Protein AF-A0A7V1QU17-F1 (afdb_monomer)

Radius of gyration: 16.02 Å; Cα contacts (8 Å, |Δi|>4): 61; chains: 1; bounding box: 30×22×43 Å

pLDDT: mean 93.32, std 5.84, range [61.22, 97.5]

Foldseek 3Di:
DAQEPVPRDDDDPVQFPADDPDRYGHGVVNVCVVVVVDDDDDPVRVVVVVVVVVVVVVVVD

Sequence (61 aa):
MITCTICRFEAELDDVAVPGPLGRGICLRCFARETGSEKRMPRALRQELTDLLATLESQAA

Mean predicted aligned error: 5.79 Å

Structure (mmCIF, N/CA/C/O backbone):
data_AF-A0A7V1QU17-F1
#
_entry.id   AF-A0A7V1QU17-F1
#
loop_
_atom_site.group_PDB
_atom_site.id
_atom_site.type_symbol
_atom_site.label_atom_id
_atom_site.label_alt_id
_atom_site.label_comp_id
_atom_site.label_asym_id
_atom_site.label_entity_id
_atom_site.label_seq_id
_atom_site.pdbx_PDB_ins_code
_atom_site.Cartn_x
_atom_site.Cartn_y
_atom_site.Cartn_z
_atom_site.occupancy
_atom_site.B_iso_or_equiv
_atom_site.auth_seq_id
_atom_site.auth_comp_id
_atom_site.auth_asym_id
_atom_site.auth_atom_id
_atom_site.pdbx_PDB_model_num
ATOM 1 N N . MET A 1 1 ? 13.903 3.389 -4.782 1.00 85.00 1 MET A N 1
ATOM 2 C CA . MET A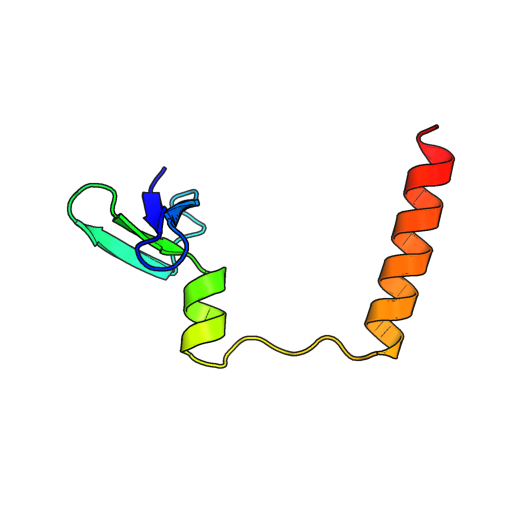 1 1 ? 12.556 3.989 -4.834 1.00 85.00 1 MET A CA 1
ATOM 3 C C . MET A 1 1 ? 11.981 3.797 -6.228 1.00 85.00 1 MET A C 1
ATOM 5 O O . MET A 1 1 ? 12.706 3.983 -7.200 1.00 85.00 1 MET A O 1
ATOM 9 N N . ILE A 1 2 ? 10.721 3.378 -6.318 1.00 94.12 2 ILE A N 1
ATOM 10 C CA . ILE A 1 2 ? 9.959 3.178 -7.554 1.00 94.12 2 ILE A CA 1
ATOM 11 C C . ILE A 1 2 ? 8.753 4.119 -7.535 1.00 94.12 2 ILE A C 1
ATOM 13 O O . ILE A 1 2 ? 8.008 4.151 -6.561 1.00 94.12 2 ILE A O 1
ATOM 17 N N . THR A 1 3 ? 8.517 4.867 -8.610 1.00 97.31 3 THR A N 1
ATOM 18 C CA . THR A 1 3 ? 7.344 5.740 -8.727 1.00 97.31 3 THR A CA 1
ATOM 19 C C . THR A 1 3 ? 6.134 4.949 -9.217 1.00 97.31 3 THR A C 1
ATOM 21 O O . THR A 1 3 ? 6.141 4.384 -10.318 1.00 97.31 3 THR A O 1
ATOM 24 N N . CYS A 1 4 ? 5.056 4.945 -8.434 1.00 97.44 4 CYS A N 1
ATOM 25 C CA . CYS A 1 4 ? 3.805 4.310 -8.828 1.00 97.44 4 CYS A CA 1
ATOM 26 C C . CYS A 1 4 ? 3.181 5.027 -10.037 1.00 97.44 4 CYS A C 1
ATOM 28 O O . C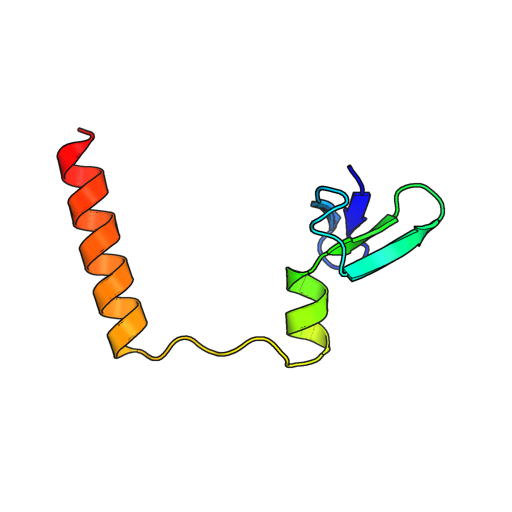YS A 1 4 ? 2.983 6.241 -10.018 1.00 97.44 4 CYS A O 1
ATOM 30 N N . THR A 1 5 ? 2.807 4.300 -11.086 1.00 97.38 5 THR A N 1
ATOM 31 C CA . THR A 1 5 ? 2.207 4.885 -12.299 1.00 97.38 5 THR A CA 1
ATOM 32 C C . THR A 1 5 ? 0.784 5.402 -12.082 1.00 97.38 5 THR A C 1
ATOM 34 O O . THR A 1 5 ? 0.356 6.307 -12.803 1.00 97.38 5 THR A O 1
ATOM 37 N N . ILE A 1 6 ? 0.080 4.878 -11.071 1.00 96.56 6 ILE A N 1
ATOM 38 C CA . ILE A 1 6 ? -1.304 5.234 -10.735 1.00 96.56 6 ILE A CA 1
ATOM 39 C C . ILE A 1 6 ? -1.342 6.447 -9.802 1.00 96.56 6 ILE A C 1
ATOM 41 O O . ILE A 1 6 ? -1.862 7.494 -10.175 1.00 96.56 6 ILE A O 1
ATOM 45 N N . CYS A 1 7 ? -0.782 6.331 -8.593 1.00 97.00 7 CYS A N 1
ATOM 46 C CA . CYS A 1 7 ? -0.859 7.395 -7.586 1.00 97.00 7 CYS A CA 1
ATOM 47 C C . CYS A 1 7 ? 0.316 8.380 -7.607 1.00 97.00 7 CYS A C 1
ATOM 49 O O . CYS A 1 7 ? 0.271 9.364 -6.879 1.00 97.00 7 CYS A O 1
ATOM 51 N N . ARG A 1 8 ? 1.355 8.132 -8.419 1.00 97.44 8 ARG A N 1
ATOM 52 C CA . ARG A 1 8 ? 2.551 8.985 -8.576 1.00 97.44 8 ARG A CA 1
ATOM 53 C C . ARG A 1 8 ? 3.417 9.172 -7.325 1.00 97.44 8 ARG A C 1
ATOM 55 O O . ARG A 1 8 ? 4.400 9.898 -7.398 1.00 97.44 8 ARG A O 1
ATOM 62 N N . PHE A 1 9 ? 3.119 8.474 -6.231 1.00 96.44 9 PHE A N 1
ATOM 63 C CA . PHE A 1 9 ? 3.982 8.414 -5.051 1.00 96.44 9 PHE A CA 1
ATOM 64 C C . PHE A 1 9 ? 5.158 7.461 -5.256 1.00 96.44 9 PHE A C 1
ATOM 66 O O . PHE A 1 9 ? 5.066 6.495 -6.023 1.00 96.44 9 PHE A O 1
ATOM 73 N N . GLU A 1 10 ? 6.250 7.733 -4.550 1.00 96.62 10 GLU A N 1
ATOM 74 C CA . GLU A 1 10 ? 7.365 6.801 -4.443 1.00 96.62 10 GLU A CA 1
ATOM 75 C C . GLU A 1 10 ? 7.024 5.663 -3.476 1.00 96.62 10 GLU A C 1
ATOM 77 O O . GLU A 1 10 ? 6.347 5.864 -2.469 1.00 96.62 10 GLU A O 1
ATOM 82 N N . ALA A 1 11 ? 7.488 4.465 -3.810 1.00 94.75 11 ALA A N 1
ATOM 83 C CA . ALA A 1 11 ? 7.394 3.266 -2.998 1.00 94.75 11 ALA A CA 1
ATOM 84 C C . ALA A 1 11 ? 8.768 2.588 -2.929 1.00 94.75 11 ALA A C 1
ATOM 86 O O . ALA A 1 11 ? 9.576 2.680 -3.866 1.00 94.75 11 ALA A O 1
ATOM 87 N N . GLU A 1 12 ? 9.037 1.897 -1.829 1.00 95.06 12 GLU A N 1
ATOM 88 C CA . GLU A 1 12 ? 10.180 0.993 -1.738 1.00 95.06 12 GLU A CA 1
ATOM 89 C C . GLU A 1 12 ? 9.967 -0.223 -2.648 1.00 95.06 12 GLU A C 1
ATOM 91 O O . GLU A 1 12 ? 8.847 -0.498 -3.075 1.00 95.06 12 GLU A O 1
ATOM 96 N N . LEU A 1 13 ? 11.041 -0.938 -3.000 1.00 90.88 13 LEU A N 1
ATOM 97 C CA . LEU A 1 13 ? 10.932 -2.108 -3.885 1.00 90.88 13 LEU A CA 1
ATOM 98 C C . LEU A 1 13 ? 10.023 -3.194 -3.289 1.00 90.88 13 LEU A C 1
ATOM 100 O O . LEU A 1 13 ? 9.265 -3.807 -4.037 1.00 90.88 13 LEU A O 1
ATOM 104 N N . ASP A 1 14 ? 10.044 -3.359 -1.965 1.00 93.69 14 ASP A N 1
ATOM 105 C CA . ASP A 1 14 ? 9.196 -4.312 -1.239 1.00 93.69 14 ASP A CA 1
ATOM 106 C C . ASP A 1 14 ? 7.707 -3.910 -1.251 1.00 93.69 14 ASP A C 1
ATOM 108 O O . ASP A 1 14 ? 6.826 -4.762 -1.144 1.00 93.69 14 ASP A O 1
ATOM 112 N N . ASP A 1 15 ? 7.412 -2.626 -1.485 1.00 93.75 15 ASP A N 1
ATOM 113 C CA . ASP A 1 15 ? 6.057 -2.072 -1.567 1.00 93.75 15 ASP A CA 1
ATOM 114 C C . ASP A 1 15 ? 5.511 -1.994 -3.008 1.00 93.75 15 ASP A C 1
ATOM 116 O O . ASP A 1 15 ? 4.486 -1.346 -3.274 1.00 93.75 15 ASP A O 1
ATOM 120 N N . VAL A 1 16 ? 6.168 -2.653 -3.970 1.00 96.38 16 VAL A N 1
ATOM 121 C CA . VAL A 1 16 ? 5.775 -2.694 -5.388 1.00 96.38 16 VAL A CA 1
ATOM 122 C C . VAL A 1 16 ? 5.208 -4.065 -5.754 1.00 96.38 16 VAL A C 1
ATOM 124 O O . VAL A 1 16 ? 5.894 -5.077 -5.713 1.00 96.38 16 VAL A O 1
ATOM 127 N N . ALA A 1 17 ? 3.950 -4.089 -6.201 1.00 95.75 17 ALA A N 1
ATOM 128 C CA . ALA A 1 17 ? 3.275 -5.307 -6.655 1.00 95.75 17 ALA A CA 1
ATOM 129 C C . ALA A 1 17 ? 3.646 -5.690 -8.094 1.00 95.75 17 ALA A C 1
ATOM 131 O O . ALA A 1 17 ? 3.737 -6.866 -8.436 1.00 95.75 17 ALA A O 1
ATOM 132 N N . VAL A 1 18 ? 3.811 -4.683 -8.957 1.00 95.12 18 VAL A N 1
ATOM 133 C CA . VAL A 1 18 ? 4.135 -4.869 -10.376 1.00 95.12 18 VAL A CA 1
ATOM 134 C C . VAL A 1 18 ? 5.310 -3.959 -10.720 1.00 95.12 18 VAL A C 1
ATOM 136 O O . VAL A 1 18 ? 5.108 -2.746 -10.861 1.00 95.12 18 VAL A O 1
ATOM 139 N N . PRO A 1 19 ? 6.539 -4.492 -10.829 1.00 93.19 19 PRO A N 1
ATOM 140 C CA . PRO A 1 19 ? 7.677 -3.704 -11.266 1.00 93.19 19 PRO A CA 1
ATOM 141 C C . PRO A 1 19 ? 7.535 -3.367 -12.751 1.00 93.19 19 PRO A C 1
ATOM 143 O O . PRO A 1 19 ? 7.079 -4.174 -13.560 1.00 93.19 19 PRO A O 1
ATOM 146 N N . GLY A 1 20 ? 7.928 -2.154 -13.113 1.00 92.12 20 GLY A N 1
ATOM 147 C CA . GLY A 1 20 ? 7.985 -1.675 -14.485 1.00 92.12 20 GLY A CA 1
ATOM 148 C C . GLY A 1 20 ? 9.381 -1.156 -14.837 1.00 92.12 20 GLY A C 1
ATOM 149 O O . GLY A 1 20 ? 10.282 -1.105 -13.995 1.00 92.12 20 GLY A O 1
ATOM 150 N N . PRO A 1 21 ? 9.593 -0.764 -16.099 1.00 91.06 21 PRO A N 1
ATOM 151 C CA . PRO A 1 21 ? 10.873 -0.228 -16.538 1.00 91.06 21 PRO A CA 1
ATOM 152 C C . PRO A 1 21 ? 11.142 1.163 -15.942 1.00 91.06 21 PRO A C 1
ATOM 154 O O . PRO A 1 21 ? 10.220 1.903 -15.593 1.00 91.06 21 PRO A O 1
ATOM 157 N N . LEU A 1 22 ? 12.424 1.543 -15.898 1.00 89.62 22 LEU A N 1
ATOM 1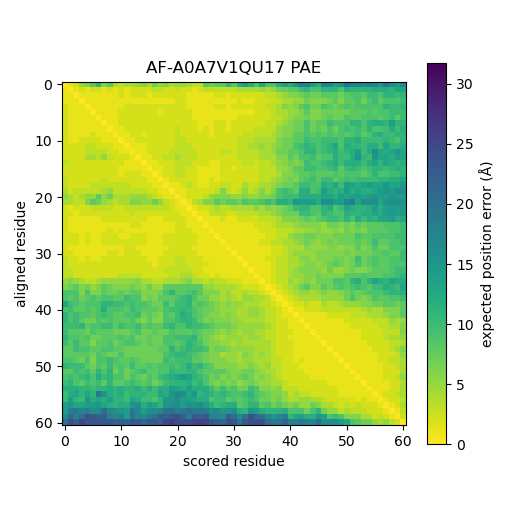58 C CA . LEU A 1 22 ? 12.884 2.915 -15.621 1.00 89.62 22 LEU A CA 1
ATOM 159 C C . LEU A 1 22 ? 12.391 3.492 -14.282 1.00 89.62 22 LEU A C 1
ATOM 161 O O . LEU A 1 22 ? 11.979 4.649 -14.207 1.00 89.62 22 LEU A O 1
ATOM 165 N N . GLY A 1 23 ? 12.404 2.678 -13.226 1.00 92.88 23 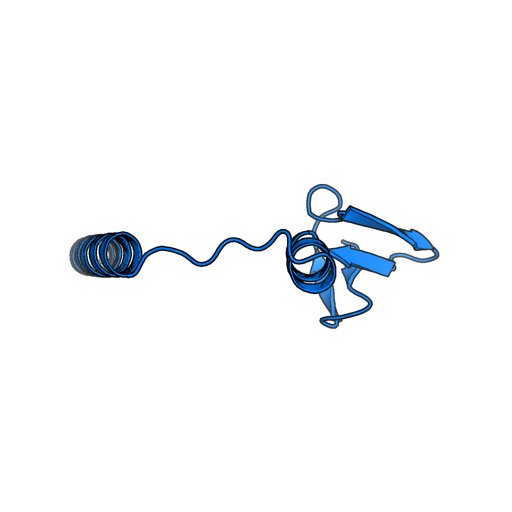GLY A N 1
ATOM 166 C CA . GLY A 1 23 ? 12.017 3.129 -11.890 1.00 92.88 23 GLY A CA 1
ATOM 167 C C . GLY A 1 23 ? 10.515 3.372 -11.724 1.00 92.88 23 GLY A C 1
ATOM 168 O O . GLY A 1 23 ? 10.113 4.062 -10.791 1.00 92.88 23 GLY A O 1
ATOM 169 N N . ARG A 1 24 ? 9.674 2.835 -12.616 1.00 95.62 24 ARG A N 1
ATOM 170 C CA . ARG A 1 24 ? 8.209 2.889 -12.505 1.00 95.62 24 ARG A CA 1
ATOM 171 C C . ARG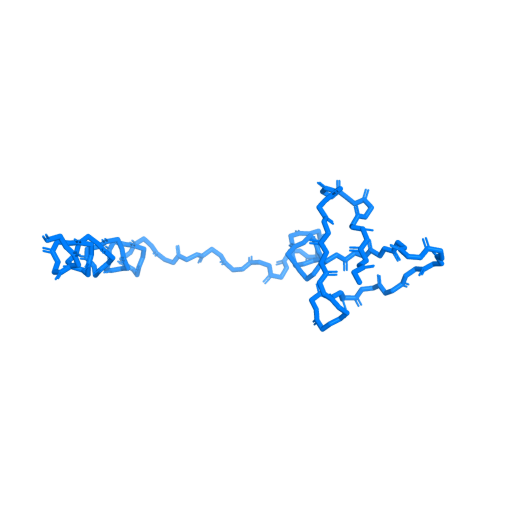 A 1 24 ? 7.636 1.544 -12.087 1.00 95.62 24 ARG A C 1
ATOM 173 O O . ARG A 1 24 ? 8.240 0.510 -12.332 1.00 95.62 24 ARG A O 1
ATOM 180 N N . GLY A 1 25 ? 6.455 1.549 -11.485 1.00 96.69 25 GLY A N 1
ATOM 181 C CA . GLY A 1 25 ? 5.754 0.323 -11.099 1.00 96.69 25 GLY A CA 1
ATOM 182 C C . GLY A 1 25 ? 4.347 0.597 -10.588 1.00 96.69 25 GLY A C 1
ATOM 183 O O . GLY A 1 25 ? 3.847 1.712 -10.714 1.00 96.69 25 GLY A O 1
ATOM 184 N N . ILE A 1 26 ? 3.703 -0.409 -10.006 1.00 97.31 26 ILE A N 1
ATOM 185 C CA . ILE A 1 26 ? 2.427 -0.271 -9.294 1.00 97.31 26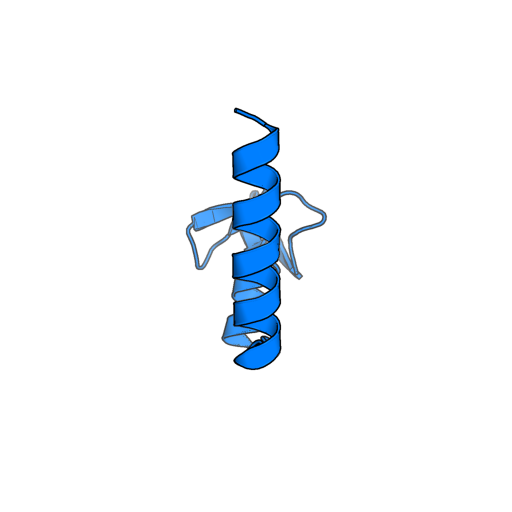 ILE A CA 1
ATOM 186 C C . ILE A 1 26 ? 2.668 -0.612 -7.825 1.00 97.31 26 ILE A C 1
ATOM 188 O O . ILE A 1 26 ? 3.075 -1.730 -7.518 1.00 97.31 26 ILE A O 1
ATOM 192 N N . CYS A 1 27 ? 2.416 0.335 -6.918 1.00 97.25 27 CYS A N 1
ATOM 193 C CA . CYS A 1 27 ? 2.540 0.080 -5.482 1.00 97.25 27 CYS A CA 1
ATOM 194 C C . CYS A 1 27 ? 1.446 -0.874 -4.979 1.00 97.25 27 CYS A C 1
ATOM 196 O O . CYS A 1 27 ? 0.346 -0.910 -5.542 1.00 97.25 27 CYS A O 1
ATOM 198 N N . LEU A 1 28 ? 1.717 -1.595 -3.886 1.00 95.69 28 LEU A N 1
ATOM 199 C CA . LEU A 1 28 ? 0.792 -2.561 -3.276 1.00 95.69 28 LEU A CA 1
ATOM 200 C C . LEU A 1 28 ? -0.599 -1.971 -3.024 1.00 95.69 28 LEU A C 1
ATOM 202 O O . LEU A 1 28 ? -1.607 -2.614 -3.310 1.00 95.69 28 LEU A O 1
ATOM 206 N N . ARG A 1 29 ? -0.671 -0.718 -2.560 1.00 94.31 29 ARG A N 1
ATOM 207 C CA . ARG A 1 29 ? -1.945 -0.032 -2.308 1.00 94.31 29 ARG A CA 1
ATOM 208 C C . ARG A 1 29 ? -2.776 0.150 -3.578 1.00 94.31 29 ARG A C 1
ATOM 210 O O . ARG A 1 29 ? -3.971 -0.131 -3.571 1.00 94.31 29 ARG A O 1
ATOM 217 N N . CYS A 1 30 ? -2.167 0.643 -4.659 1.00 96.06 30 CYS A N 1
ATOM 218 C C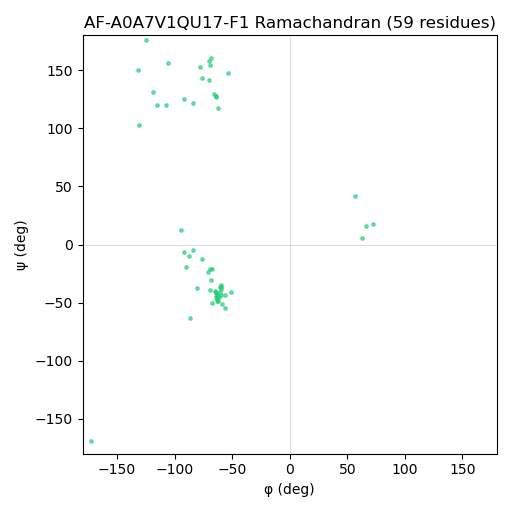A . CYS A 1 30 ? -2.896 0.826 -5.914 1.00 96.06 30 CYS A CA 1
ATOM 219 C C . CYS A 1 30 ? -3.255 -0.520 -6.529 1.00 96.06 30 CYS A C 1
ATOM 221 O O . CYS A 1 30 ? -4.375 -0.678 -6.990 1.00 96.06 30 CYS A O 1
ATOM 223 N N . PHE A 1 31 ? -2.352 -1.499 -6.462 1.00 96.38 31 PHE A N 1
ATOM 224 C CA . PHE A 1 31 ? -2.645 -2.854 -6.907 1.00 96.38 31 PHE A CA 1
ATOM 225 C C . PHE A 1 31 ? -3.877 -3.420 -6.192 1.00 96.38 31 PHE A C 1
ATOM 227 O O . PHE A 1 31 ? -4.846 -3.763 -6.856 1.00 96.38 31 PHE A O 1
ATOM 234 N N . ALA A 1 32 ? -3.898 -3.416 -4.854 1.00 94.88 32 ALA A N 1
ATOM 235 C CA . ALA A 1 32 ? -5.016 -3.947 -4.075 1.00 94.88 32 ALA A CA 1
ATOM 236 C C . ALA A 1 32 ? -6.348 -3.232 -4.358 1.00 94.88 32 ALA A C 1
ATOM 238 O O . ALA A 1 32 ? -7.396 -3.878 -4.374 1.00 94.88 32 ALA A O 1
ATOM 239 N N . ARG A 1 33 ? -6.318 -1.915 -4.594 1.00 94.12 33 ARG A N 1
ATOM 240 C CA . ARG A 1 33 ? -7.509 -1.143 -4.969 1.00 94.12 33 ARG A CA 1
ATOM 241 C C . ARG A 1 33 ? -8.016 -1.525 -6.359 1.00 94.12 33 ARG A C 1
ATOM 243 O O . ARG A 1 33 ? -9.199 -1.814 -6.504 1.00 94.12 33 ARG A O 1
ATOM 250 N N . GLU A 1 34 ? -7.139 -1.539 -7.364 1.00 95.88 34 GLU A N 1
ATOM 251 C CA . GLU A 1 34 ? -7.525 -1.837 -8.751 1.00 95.88 34 GLU A CA 1
ATOM 252 C C . GLU A 1 34 ? -7.944 -3.306 -8.937 1.00 95.88 34 GLU A C 1
ATOM 254 O O . GLU A 1 34 ? -8.817 -3.593 -9.751 1.00 95.88 34 GLU A O 1
ATOM 259 N N . THR A 1 35 ? -7.382 -4.245 -8.165 1.00 95.06 35 THR A N 1
ATOM 260 C CA . THR A 1 35 ? -7.799 -5.660 -8.194 1.00 95.06 35 THR A CA 1
ATOM 261 C C . THR A 1 35 ? -9.006 -5.959 -7.306 1.00 95.06 35 THR A C 1
ATOM 263 O O . THR A 1 35 ? -9.471 -7.097 -7.278 1.00 95.06 35 THR A O 1
ATOM 266 N N . GLY A 1 36 ? -9.499 -4.982 -6.536 1.00 90.88 36 GLY A N 1
ATOM 267 C CA . GLY A 1 36 ? -10.567 -5.196 -5.557 1.00 90.88 36 GLY A CA 1
ATOM 268 C C . GLY A 1 36 ? -10.167 -6.097 -4.380 1.00 90.88 36 GLY A C 1
ATOM 269 O O . GLY A 1 36 ? -11.034 -6.584 -3.657 1.00 90.88 36 GLY A O 1
ATOM 270 N N . SER A 1 37 ? -8.866 -6.321 -4.172 1.00 90.31 37 SER A N 1
ATOM 271 C CA . SER A 1 37 ? -8.333 -7.073 -3.028 1.00 90.31 37 SER A CA 1
ATOM 272 C C . SER A 1 37 ? -8.343 -6.254 -1.730 1.00 90.31 37 SER A C 1
ATOM 274 O O . SER A 1 37 ? -8.143 -6.809 -0.648 1.00 90.31 37 SER A O 1
ATOM 276 N N . GLU A 1 38 ? -8.564 -4.939 -1.818 1.00 86.44 38 GLU A N 1
ATOM 277 C CA . GLU A 1 38 ? -8.735 -4.060 -0.663 1.00 86.44 38 GLU A CA 1
ATOM 278 C C . GLU A 1 38 ? -9.979 -4.458 0.149 1.00 86.44 38 GLU A C 1
ATOM 280 O O . GLU A 1 38 ? -11.118 -4.396 -0.318 1.00 86.44 38 GLU A O 1
ATOM 285 N N . LYS A 1 39 ? -9.768 -4.852 1.409 1.00 84.81 39 LYS A N 1
ATOM 286 C CA . LYS A 1 39 ? -10.855 -5.180 2.335 1.00 84.81 39 LYS A CA 1
ATOM 287 C C . LYS A 1 39 ? -11.250 -3.943 3.127 1.00 84.81 39 LYS A C 1
ATOM 289 O O . LYS A 1 39 ? -10.428 -3.347 3.820 1.00 84.81 39 LYS A O 1
ATOM 294 N N . ARG A 1 40 ? -12.537 -3.589 3.088 1.00 86.19 40 ARG A N 1
ATOM 295 C CA . ARG A 1 40 ? -13.070 -2.537 3.960 1.00 86.19 40 ARG A CA 1
ATOM 296 C C . ARG A 1 40 ? -12.949 -2.971 5.414 1.00 86.19 40 ARG A C 1
ATOM 298 O O . ARG A 1 40 ? -13.464 -4.017 5.800 1.00 86.19 40 ARG A O 1
ATOM 305 N N . MET A 1 41 ? -12.328 -2.123 6.224 1.00 90.25 41 MET A N 1
ATOM 306 C CA . MET A 1 41 ? -12.294 -2.318 7.666 1.00 90.25 41 MET A CA 1
ATOM 307 C C . MET A 1 41 ? -13.722 -2.227 8.234 1.00 90.25 41 MET A C 1
ATOM 309 O O . MET A 1 41 ? -14.405 -1.225 7.958 1.00 90.25 41 MET A O 1
ATOM 313 N N . PRO A 1 42 ? -14.190 -3.223 9.014 1.00 94.56 42 PRO A N 1
ATOM 314 C CA . PRO A 1 42 ? -15.468 -3.144 9.712 1.00 94.56 42 PRO A CA 1
ATOM 315 C C . PRO A 1 42 ? -15.559 -1.879 10.569 1.00 94.56 42 PRO A C 1
ATOM 317 O O . PRO A 1 42 ? -14.557 -1.399 11.093 1.00 94.56 42 PRO A O 1
ATOM 320 N N . ARG A 1 43 ? -16.767 -1.325 10.722 1.00 94.50 43 ARG A N 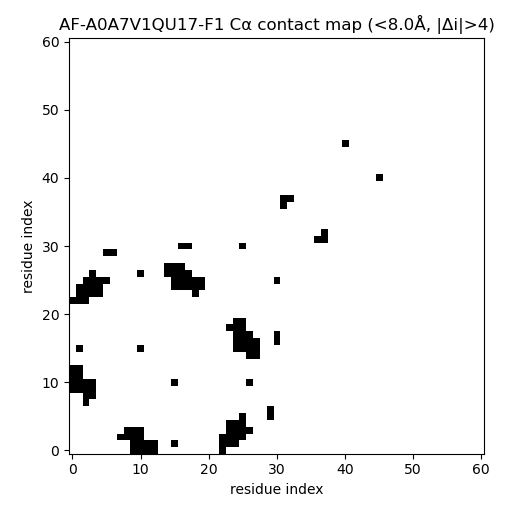1
ATOM 321 C CA . ARG A 1 43 ? -16.964 -0.066 11.462 1.00 94.50 43 ARG A CA 1
ATOM 322 C C . ARG A 1 43 ? -16.494 -0.161 12.916 1.00 94.50 43 ARG A C 1
ATOM 324 O O . ARG A 1 43 ? -15.857 0.777 13.371 1.00 94.50 43 ARG A O 1
ATOM 331 N N . ALA A 1 44 ? -16.802 -1.264 13.601 1.00 95.25 44 ALA A N 1
ATOM 332 C CA . ALA A 1 44 ? -16.389 -1.484 14.987 1.00 95.25 44 ALA A CA 1
ATOM 333 C C . ALA A 1 44 ? -14.860 -1.447 15.118 1.00 95.25 44 ALA A C 1
ATOM 335 O O . ALA A 1 44 ? -14.331 -0.620 15.848 1.00 95.25 44 ALA A O 1
ATOM 336 N N . LEU A 1 45 ? -14.161 -2.217 14.279 1.00 95.06 45 LEU A N 1
ATOM 337 C CA . LEU A 1 45 ? -12.699 -2.251 14.267 1.00 95.06 45 LEU A CA 1
ATOM 338 C C . LEU A 1 45 ? -12.076 -0.885 13.945 1.00 95.06 45 LEU A C 1
ATOM 340 O O . LEU A 1 45 ? -11.052 -0.514 14.506 1.00 95.06 45 LEU A O 1
ATOM 344 N N . ARG A 1 46 ? -12.703 -0.112 13.052 1.00 95.38 46 ARG A N 1
ATOM 345 C CA . ARG A 1 46 ? -12.249 1.249 12.753 1.00 95.38 46 ARG A CA 1
ATOM 346 C C . ARG A 1 46 ? -12.370 2.166 13.968 1.00 95.38 46 ARG A C 1
ATOM 348 O O . ARG A 1 46 ? -11.463 2.951 14.197 1.00 95.38 46 ARG A O 1
ATOM 355 N N . GLN A 1 47 ? -13.471 2.062 14.713 1.00 95.75 47 GLN A N 1
ATOM 356 C CA . GLN A 1 47 ? -13.675 2.841 15.933 1.00 95.75 47 GLN A CA 1
ATOM 357 C C . GLN A 1 47 ? -12.630 2.476 16.991 1.00 95.75 47 GLN A C 1
ATOM 359 O O . GLN A 1 47 ? -11.964 3.366 17.501 1.00 95.75 47 GLN A O 1
ATOM 364 N N . GLU A 1 48 ? -12.423 1.180 17.234 1.00 97.06 48 GLU A N 1
ATOM 365 C CA . GLU A 1 48 ? -11.411 0.688 18.179 1.00 97.06 48 GLU A CA 1
ATOM 366 C C . GLU A 1 48 ? -10.005 1.196 17.831 1.00 97.06 48 GLU A C 1
ATOM 368 O O . GLU A 1 48 ? -9.271 1.651 18.706 1.00 97.06 48 GLU A O 1
ATOM 373 N N . LEU A 1 49 ? -9.640 1.176 16.544 1.00 96.31 49 LEU A N 1
ATOM 374 C CA . LEU A 1 49 ? -8.361 1.711 16.083 1.00 96.31 49 LEU A CA 1
ATOM 375 C C . LEU A 1 49 ? -8.250 3.222 16.325 1.00 96.31 49 LEU A C 1
ATOM 377 O O . LEU A 1 49 ? -7.204 3.691 16.766 1.00 96.31 49 LEU A O 1
ATOM 381 N N . THR A 1 50 ? -9.304 3.988 16.036 1.00 96.56 50 THR A N 1
ATOM 382 C CA . THR A 1 50 ? -9.323 5.436 16.281 1.00 96.56 50 THR A CA 1
ATOM 383 C C . THR A 1 50 ? -9.155 5.757 17.766 1.00 96.56 50 THR A C 1
ATOM 385 O O . THR A 1 50 ? -8.338 6.611 18.104 1.00 96.56 50 THR A O 1
ATOM 388 N N . ASP A 1 51 ? -9.861 5.046 18.645 1.00 97.44 51 ASP A N 1
ATOM 389 C CA . ASP A 1 51 ? -9.784 5.255 20.095 1.00 97.44 51 ASP A CA 1
ATOM 390 C C . ASP A 1 51 ? -8.382 4.912 20.637 1.00 97.44 51 ASP A C 1
ATOM 392 O O . ASP A 1 51 ? -7.819 5.640 21.463 1.00 97.44 51 ASP A O 1
ATOM 396 N N . LEU A 1 52 ? -7.778 3.833 20.125 1.00 97.50 52 LEU A N 1
ATOM 397 C CA . LEU A 1 52 ? -6.416 3.435 20.475 1.00 97.50 52 LEU A CA 1
ATOM 398 C C . LEU A 1 52 ? -5.384 4.486 20.046 1.00 97.50 52 LEU A C 1
ATOM 400 O O . LEU A 1 52 ? -4.517 4.850 20.839 1.00 97.50 52 LEU A O 1
ATOM 404 N N . LEU A 1 53 ? -5.476 4.988 18.812 1.00 97.00 53 LEU A N 1
ATOM 405 C CA . LEU A 1 53 ? -4.553 6.004 18.298 1.00 97.00 53 LEU A CA 1
ATOM 406 C C . LEU A 1 53 ? -4.647 7.310 19.095 1.00 97.00 53 LEU A C 1
ATOM 408 O O . LEU A 1 53 ? -3.616 7.837 19.502 1.00 97.00 53 LEU A O 1
ATOM 412 N N . ALA A 1 54 ? -5.862 7.773 19.403 1.00 95.44 54 ALA A N 1
ATOM 413 C CA . ALA A 1 54 ? -6.070 8.958 20.239 1.00 95.44 54 ALA A CA 1
ATOM 414 C C . ALA A 1 54 ? -5.449 8.793 21.638 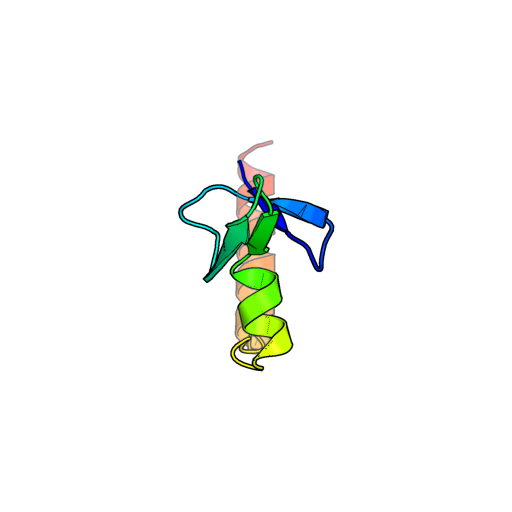1.00 95.44 54 ALA A C 1
ATOM 416 O O . ALA A 1 54 ? -4.856 9.721 22.189 1.00 95.44 54 ALA A O 1
ATOM 417 N N . THR A 1 55 ? -5.539 7.584 22.200 1.00 96.81 55 THR A N 1
ATOM 418 C CA . THR A 1 55 ? -4.915 7.260 23.487 1.00 96.81 55 THR A CA 1
ATOM 419 C C . THR A 1 55 ? -3.389 7.358 23.405 1.00 96.81 55 THR A C 1
ATOM 421 O O . THR A 1 55 ? -2.775 7.972 24.275 1.00 96.81 55 THR A O 1
ATOM 424 N N . LEU A 1 56 ? -2.768 6.809 22.357 1.00 96.12 56 LEU A N 1
ATOM 425 C CA . LEU A 1 56 ? -1.314 6.878 22.166 1.00 96.12 56 LEU A CA 1
ATOM 426 C C . LEU A 1 56 ? -0.818 8.315 21.955 1.00 96.12 56 LEU A C 1
ATOM 428 O O . LEU A 1 56 ? 0.193 8.698 22.539 1.00 96.12 56 LEU A O 1
ATOM 432 N N . GLU A 1 57 ? -1.540 9.124 21.177 1.00 93.56 57 GLU A N 1
ATOM 433 C CA . GLU A 1 57 ? -1.208 10.540 20.963 1.00 93.56 57 GLU A CA 1
ATOM 434 C C . GLU A 1 57 ? -1.219 11.331 22.277 1.00 93.56 57 GLU A C 1
ATOM 436 O O . GLU A 1 57 ? -0.313 12.121 22.527 1.00 93.56 57 GLU A O 1
ATOM 441 N N . SER A 1 58 ? -2.191 11.068 23.157 1.00 89.56 58 SER A N 1
ATOM 442 C CA . SER A 1 58 ? -2.280 11.732 24.465 1.00 89.56 58 SER A CA 1
ATOM 443 C C . SER A 1 58 ? -1.160 11.362 25.446 1.00 89.56 58 SER A C 1
ATOM 445 O O . SER A 1 58 ? -0.913 12.109 26.385 1.00 89.56 58 SER A O 1
ATOM 447 N N . GLN A 1 59 ? -0.489 10.223 25.246 1.00 84.25 59 GLN A N 1
ATOM 448 C CA . GLN A 1 59 ? 0.629 9.766 26.085 1.00 84.25 59 GLN A CA 1
ATOM 449 C C . GLN A 1 59 ? 1.990 10.261 25.585 1.00 84.25 59 GLN A C 1
ATOM 451 O O . GLN A 1 59 ? 2.966 10.233 26.332 1.00 84.25 59 GLN A O 1
ATOM 456 N N . ALA A 1 60 ? 2.068 10.660 24.314 1.00 75.56 60 ALA A N 1
ATOM 457 C CA . ALA A 1 60 ? 3.278 11.191 23.694 1.00 75.56 60 ALA A CA 1
ATOM 458 C C . ALA A 1 60 ? 3.440 12.714 23.881 1.00 75.56 60 ALA A C 1
ATOM 460 O O . ALA A 1 60 ? 4.500 13.246 23.545 1.00 75.56 60 ALA A O 1
ATOM 461 N N . ALA A 1 61 ? 2.400 13.394 24.377 1.00 61.22 61 ALA A N 1
ATOM 462 C CA . ALA A 1 61 ? 2.371 14.821 24.705 1.00 61.22 61 ALA A CA 1
ATOM 463 C C . ALA A 1 61 ? 2.698 15.066 26.186 1.00 61.22 61 ALA A C 1
ATOM 465 O O . ALA A 1 61 ? 3.383 16.078 26.462 1.00 61.22 61 ALA A O 1
#

Solvent-accessible surface area (backbone atoms only — not comparable to full-atom values): 3593 Å² total; per-residue (Å²): 111,27,34,16,76,83,81,64,47,76,29,53,73,91,42,41,70,42,84,50,74,93,52,28,24,34,28,43,70,59,46,29,56,78,70,63,67,59,74,82,75,54,70,68,62,49,50,54,51,51,56,52,49,56,52,53,56,66,72,76,107

Secondary structure (DSSP, 8-state):
-EEETTT--EE-GGGEEEE-STTEEEEHHHHHHHTT-PPPPPHHHHHHHHHHHHHHHHHH-

Nearest PDB structures (foldseek):
  4qf3-assembly3_B  TM=4.935E-01  e=1.342E+00  Homo sapiens
  8y6k-assembly1_A  TM=3.692E-01  e=6.504E+00  Homo sapiens